Protein AF-A0A0B8NQ90-F1 (afdb_monomer)

pLDDT: mean 71.34, std 15.81, range [27.08, 90.56]

Organism: NCBI:txid1481914

Structure (mmCIF, N/CA/C/O backbone):
data_AF-A0A0B8NQ90-F1
#
_entry.id   AF-A0A0B8NQ90-F1
#
loop_
_atom_site.group_PDB
_atom_site.id
_atom_site.type_symbol
_atom_site.label_atom_id
_atom_site.label_alt_id
_atom_site.label_comp_id
_atom_site.label_asym_id
_atom_site.label_entity_id
_atom_site.label_seq_id
_atom_site.pdbx_PDB_ins_code
_atom_site.Cartn_x
_atom_site.Cartn_y
_atom_site.Cartn_z
_atom_site.occupancy
_atom_site.B_iso_or_equiv
_atom_site.auth_seq_id
_atom_site.auth_comp_id
_atom_site.auth_asym_id
_atom_site.auth_atom_id
_atom_site.pdbx_PDB_model_num
ATOM 1 N N . MET A 1 1 ? -16.240 -12.006 -1.256 1.00 28.69 1 MET A N 1
ATOM 2 C CA . MET A 1 1 ? -16.408 -13.140 -0.323 1.00 28.69 1 MET A CA 1
ATOM 3 C C . MET A 1 1 ? -15.404 -12.925 0.802 1.00 28.69 1 MET A C 1
ATOM 5 O O . MET A 1 1 ? -14.214 -13.066 0.562 1.00 28.69 1 MET A O 1
ATOM 9 N N . PHE A 1 2 ? -15.846 -12.427 1.959 1.00 27.08 2 PHE A N 1
ATOM 10 C CA . PHE A 1 2 ? -14.960 -12.150 3.095 1.00 27.08 2 PHE A CA 1
ATOM 11 C C . PHE A 1 2 ? -14.771 -13.443 3.886 1.00 27.08 2 PHE A C 1
ATOM 13 O O . PHE A 1 2 ? -15.679 -13.876 4.592 1.00 27.08 2 PHE A O 1
ATOM 20 N N . PHE A 1 3 ? -13.614 -14.083 3.739 1.00 28.45 3 PHE A N 1
ATOM 21 C CA . PHE A 1 3 ? -13.223 -15.159 4.640 1.00 28.45 3 PHE A CA 1
ATOM 22 C C . PHE A 1 3 ? -12.772 -14.529 5.962 1.00 28.45 3 PHE A C 1
ATOM 24 O O . PHE A 1 3 ? -11.679 -13.979 6.061 1.00 28.45 3 PHE A O 1
ATOM 31 N N . SER A 1 4 ? -13.635 -14.591 6.979 1.00 34.12 4 SER A N 1
ATOM 32 C CA . SER A 1 4 ? -13.213 -14.424 8.370 1.00 34.12 4 SER A CA 1
ATOM 33 C C . SER A 1 4 ? -12.452 -15.690 8.759 1.00 34.12 4 SER A C 1
ATOM 35 O O . SER A 1 4 ? -13.040 -16.698 9.143 1.00 34.12 4 SER A O 1
ATOM 37 N N . MET A 1 5 ? -11.135 -15.666 8.562 1.00 35.41 5 MET A N 1
ATOM 38 C CA . MET A 1 5 ? -10.239 -16.721 9.023 1.00 35.41 5 MET A CA 1
ATOM 39 C C . MET A 1 5 ? -9.992 -16.483 10.517 1.00 35.41 5 MET A C 1
ATOM 41 O O . MET A 1 5 ? -9.072 -15.776 10.921 1.00 35.41 5 MET A O 1
ATOM 45 N N . SER A 1 6 ? -10.889 -17.004 11.349 1.00 39.34 6 SER A N 1
ATOM 46 C CA . SER A 1 6 ? -10.771 -16.958 12.803 1.00 39.34 6 SER A CA 1
ATOM 47 C C . SER A 1 6 ? -9.489 -17.657 13.271 1.00 39.34 6 SER A C 1
ATOM 49 O O . SER A 1 6 ? -9.313 -18.841 12.998 1.00 39.34 6 SER A O 1
ATOM 51 N N . ARG A 1 7 ? -8.648 -16.928 14.021 1.00 42.72 7 ARG A N 1
ATOM 52 C CA . ARG A 1 7 ? -7.624 -17.430 14.964 1.00 42.72 7 ARG A CA 1
ATOM 53 C C . ARG A 1 7 ? -6.792 -18.630 14.476 1.00 42.72 7 ARG A C 1
ATOM 55 O O . ARG A 1 7 ? -7.029 -19.754 14.904 1.00 42.72 7 ARG A O 1
ATOM 62 N N . ILE A 1 8 ? -5.761 -18.389 13.663 1.00 42.88 8 ILE A N 1
ATOM 63 C CA . ILE A 1 8 ? -4.713 -19.404 13.404 1.00 42.88 8 ILE A CA 1
ATOM 64 C C . ILE A 1 8 ? -3.312 -18.943 13.840 1.00 42.88 8 ILE A C 1
ATOM 66 O O . ILE A 1 8 ? -2.469 -19.781 14.138 1.00 42.88 8 ILE A O 1
ATOM 70 N N . PHE A 1 9 ? -3.058 -17.644 14.009 1.00 43.50 9 PHE A N 1
ATOM 71 C CA . PHE A 1 9 ? -1.763 -17.163 14.502 1.00 43.50 9 PHE A CA 1
ATOM 72 C C . PHE A 1 9 ? -1.823 -16.840 15.997 1.00 43.50 9 PHE A C 1
ATOM 74 O O . PHE A 1 9 ? -1.947 -15.690 16.399 1.00 43.50 9 PHE A O 1
ATOM 81 N N . ASN A 1 10 ? -1.777 -17.893 16.817 1.00 40.84 10 ASN A N 1
ATOM 82 C CA . ASN A 1 10 ? -1.457 -17.794 18.238 1.00 40.84 10 ASN A CA 1
ATOM 83 C C . ASN A 1 10 ? 0.044 -18.065 18.414 1.00 40.84 10 ASN A C 1
ATOM 85 O O . ASN A 1 10 ? 0.465 -19.199 18.621 1.00 40.84 10 ASN A O 1
ATOM 89 N N . SER A 1 11 ? 0.849 -17.022 18.266 1.00 44.22 11 SER A N 1
ATOM 90 C CA . SER A 1 11 ? 2.225 -16.978 18.753 1.00 44.22 11 SER A CA 1
ATOM 91 C C . SER A 1 11 ? 2.488 -15.533 19.137 1.00 44.22 11 SER A C 1
ATOM 93 O O . SER A 1 11 ? 2.222 -14.665 18.310 1.00 44.22 11 SER A O 1
ATOM 95 N N . ASP A 1 12 ? 3.002 -15.283 20.342 1.00 53.19 12 ASP A N 1
ATOM 96 C CA . ASP A 1 12 ? 3.311 -13.972 20.953 1.00 53.19 12 ASP A CA 1
ATOM 97 C C . ASP A 1 12 ? 4.275 -13.059 20.152 1.00 53.19 12 ASP A C 1
ATOM 99 O O . ASP A 1 12 ? 4.833 -12.095 20.673 1.00 53.19 12 ASP A O 1
ATOM 103 N N . VAL A 1 13 ? 4.500 -13.347 18.872 1.00 57.47 13 VAL A N 1
ATOM 104 C CA . VAL A 1 13 ? 5.288 -12.549 17.943 1.00 57.47 13 VAL A CA 1
ATOM 105 C C . VAL A 1 13 ? 4.352 -11.580 17.229 1.00 57.47 13 VAL A C 1
ATOM 107 O O . VAL A 1 13 ? 3.502 -11.991 16.439 1.00 57.47 13 VAL A O 1
ATOM 110 N N . ASP A 1 14 ? 4.524 -10.284 17.487 1.00 75.88 14 ASP A N 1
ATOM 111 C CA . ASP A 1 14 ? 3.830 -9.232 16.746 1.00 75.88 14 ASP A CA 1
ATOM 112 C C . ASP A 1 14 ? 4.115 -9.406 15.242 1.00 75.88 14 ASP A C 1
ATOM 114 O O . ASP A 1 14 ? 5.255 -9.301 14.781 1.00 75.88 14 ASP A O 1
ATOM 118 N N . MET A 1 15 ? 3.071 -9.703 14.467 1.00 70.75 15 MET A N 1
ATOM 119 C CA . MET A 1 15 ? 3.157 -9.977 13.030 1.00 70.75 15 MET A CA 1
ATOM 120 C C . MET A 1 15 ? 3.776 -8.799 12.263 1.00 70.75 15 MET A C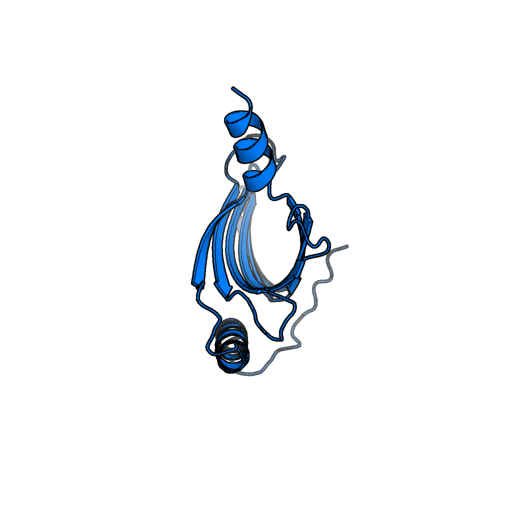 1
ATOM 122 O O . MET A 1 15 ? 4.424 -8.987 11.235 1.00 70.75 15 MET A O 1
ATOM 126 N N . ARG A 1 16 ? 3.639 -7.580 12.798 1.00 76.56 16 ARG A N 1
ATOM 127 C CA . ARG A 1 16 ? 4.265 -6.367 12.265 1.00 76.56 16 ARG A CA 1
ATOM 128 C C . ARG A 1 16 ? 5.773 -6.376 12.507 1.00 76.56 16 ARG A C 1
ATOM 130 O O . ARG A 1 16 ? 6.537 -6.055 11.599 1.00 76.56 16 ARG A O 1
ATOM 137 N N . ALA A 1 17 ? 6.201 -6.785 13.702 1.00 78.25 17 ALA A N 1
ATOM 138 C CA . ALA A 1 17 ? 7.614 -6.945 14.035 1.00 78.25 17 ALA A CA 1
ATOM 139 C C . ALA A 1 17 ? 8.259 -8.055 13.196 1.00 78.25 17 ALA A C 1
ATOM 141 O O . ALA A 1 17 ? 9.384 -7.887 12.735 1.00 78.25 17 ALA A O 1
ATOM 142 N N . LEU A 1 18 ? 7.528 -9.141 12.920 1.00 82.12 18 LEU A N 1
ATOM 143 C CA . LEU A 1 18 ? 7.981 -10.200 12.018 1.00 82.12 18 LEU A CA 1
ATOM 144 C C . LEU A 1 18 ? 8.177 -9.683 10.585 1.00 82.12 18 LEU A C 1
ATOM 146 O O . LEU A 1 18 ? 9.217 -9.939 9.987 1.00 82.12 18 LEU A O 1
ATOM 150 N N . LEU A 1 19 ? 7.221 -8.920 10.044 1.00 81.88 19 LEU A N 1
ATOM 151 C CA . LEU A 1 19 ? 7.345 -8.325 8.708 1.00 81.88 19 LEU A CA 1
ATOM 152 C C . LEU A 1 19 ? 8.520 -7.342 8.618 1.00 81.88 19 LEU A C 1
ATOM 154 O O . LEU A 1 19 ? 9.263 -7.362 7.639 1.00 81.88 19 LEU A O 1
ATOM 158 N N . LEU A 1 20 ? 8.724 -6.515 9.646 1.00 80.12 20 LEU A N 1
ATOM 159 C CA . LEU A 1 20 ? 9.880 -5.619 9.720 1.00 80.12 20 LEU A CA 1
ATOM 160 C C . LEU A 1 20 ? 11.195 -6.397 9.824 1.00 80.12 20 LEU A C 1
ATOM 162 O O . LEU A 1 20 ? 12.151 -6.072 9.125 1.00 80.12 20 LEU A O 1
ATOM 166 N N . LEU A 1 21 ? 11.243 -7.453 10.638 1.00 83.44 21 LEU A N 1
ATOM 167 C CA . LEU A 1 21 ? 12.414 -8.319 10.747 1.00 83.44 21 LEU A CA 1
ATOM 168 C C . LEU A 1 21 ? 12.721 -8.996 9.409 1.00 83.44 21 LEU A C 1
ATOM 170 O O . LEU A 1 21 ? 13.882 -9.047 9.011 1.00 83.44 21 LEU A O 1
ATOM 174 N N . CYS A 1 22 ? 11.703 -9.466 8.685 1.00 82.06 22 CYS A N 1
ATOM 175 C CA . CYS A 1 22 ? 11.867 -10.005 7.340 1.00 82.06 22 CYS A CA 1
ATOM 176 C C . CYS A 1 22 ? 12.428 -8.947 6.386 1.00 82.06 22 CYS A C 1
ATOM 178 O O . CYS A 1 22 ? 13.395 -9.243 5.691 1.00 82.06 22 CYS A O 1
ATOM 180 N N . PHE A 1 23 ? 11.896 -7.719 6.391 1.00 80.81 23 PHE A N 1
ATOM 181 C CA . PHE A 1 23 ? 12.421 -6.624 5.567 1.00 80.81 23 PHE A CA 1
ATOM 182 C C . PHE A 1 23 ? 13.903 -6.364 5.834 1.00 80.81 23 PHE A C 1
ATOM 184 O O . PHE A 1 23 ? 14.703 -6.341 4.904 1.00 80.81 23 PHE A O 1
ATOM 191 N N . VAL A 1 24 ? 14.271 -6.213 7.110 1.00 80.75 24 VAL A N 1
ATOM 192 C CA . VAL A 1 24 ? 15.653 -5.957 7.529 1.00 80.75 24 VAL A CA 1
ATOM 193 C C . VAL A 1 24 ? 16.552 -7.131 7.141 1.00 80.75 24 VAL A C 1
ATOM 195 O O . VAL A 1 24 ? 17.624 -6.929 6.577 1.00 80.75 24 VAL A O 1
ATOM 198 N N . SER A 1 25 ? 16.096 -8.364 7.352 1.00 80.62 25 SER A N 1
ATOM 199 C CA . SER A 1 25 ? 16.859 -9.563 6.988 1.00 80.62 25 SER A CA 1
ATOM 200 C C . SER A 1 25 ? 17.095 -9.649 5.478 1.00 80.62 25 SER A C 1
ATOM 202 O O . SER A 1 25 ? 18.213 -9.905 5.046 1.00 80.62 25 SER A O 1
ATOM 204 N N . LEU A 1 26 ? 16.064 -9.382 4.668 1.00 74.62 26 LEU A N 1
ATOM 205 C CA . LEU A 1 26 ? 16.157 -9.334 3.206 1.00 74.62 26 LEU A CA 1
ATOM 206 C C . LEU A 1 26 ? 17.027 -8.162 2.724 1.00 74.62 26 LEU A C 1
ATOM 208 O O . LEU A 1 26 ? 17.748 -8.306 1.739 1.00 74.62 26 LEU A O 1
ATOM 212 N N . SER A 1 27 ? 17.020 -7.033 3.437 1.00 71.12 27 SER A N 1
ATOM 213 C CA . SER A 1 27 ? 17.868 -5.881 3.118 1.00 71.12 27 SER A CA 1
ATOM 214 C C . SER A 1 27 ? 19.361 -6.153 3.308 1.00 71.12 27 SER A C 1
ATOM 216 O O . SER A 1 27 ? 20.168 -5.604 2.566 1.00 71.12 27 SER A O 1
ATOM 218 N N . CYS A 1 28 ? 19.749 -7.048 4.225 1.00 69.81 28 CYS A N 1
ATOM 219 C CA . CYS A 1 28 ? 21.150 -7.452 4.389 1.00 69.81 28 CYS A CA 1
ATOM 220 C C . CYS A 1 28 ? 21.716 -8.198 3.170 1.00 69.81 28 CYS A C 1
ATOM 222 O O . CYS A 1 28 ? 22.933 -8.264 3.021 1.00 69.81 28 CYS A O 1
ATOM 224 N N . PHE A 1 29 ? 20.856 -8.746 2.305 1.00 67.06 29 PHE A N 1
ATOM 225 C CA . PHE A 1 29 ? 21.252 -9.387 1.048 1.00 67.06 29 PHE A CA 1
ATOM 226 C C . PHE A 1 29 ? 21.227 -8.429 -0.152 1.00 67.06 29 PHE A C 1
ATOM 228 O O . PHE A 1 29 ? 21.495 -8.855 -1.276 1.00 67.06 29 PHE A O 1
ATOM 235 N N . ALA A 1 30 ? 20.905 -7.146 0.055 1.00 65.12 30 ALA A N 1
ATOM 236 C CA . ALA A 1 30 ? 21.050 -6.139 -0.987 1.00 65.12 30 ALA A CA 1
ATOM 237 C C . ALA A 1 30 ? 22.538 -5.979 -1.337 1.00 65.12 30 ALA A C 1
ATOM 239 O O . ALA A 1 30 ? 23.401 -5.952 -0.456 1.00 65.12 30 ALA A O 1
ATOM 240 N N . ASN A 1 31 ? 22.850 -5.894 -2.632 1.00 60.19 31 ASN A N 1
ATOM 241 C CA . ASN A 1 31 ? 24.232 -5.732 -3.074 1.00 60.19 31 ASN A CA 1
ATOM 242 C C . ASN A 1 31 ? 24.803 -4.410 -2.530 1.00 60.19 31 ASN A C 1
ATOM 244 O O . ASN A 1 31 ? 24.078 -3.424 -2.386 1.00 60.19 31 ASN A O 1
ATOM 248 N N . GLN A 1 32 ? 26.112 -4.368 -2.262 1.00 53.59 32 GLN A N 1
ATOM 249 C CA . GLN A 1 32 ? 26.810 -3.174 -1.750 1.00 53.59 32 GLN A CA 1
ATOM 250 C C . GLN A 1 32 ? 26.697 -1.946 -2.682 1.00 53.59 32 GLN A C 1
ATOM 252 O O . GLN A 1 32 ? 26.952 -0.825 -2.249 1.00 53.59 32 GLN A O 1
ATOM 257 N N . ASP A 1 33 ? 26.253 -2.145 -3.927 1.00 54.00 33 ASP A N 1
ATOM 258 C CA . ASP A 1 33 ? 25.989 -1.103 -4.925 1.00 54.00 33 ASP A CA 1
ATOM 259 C C . ASP A 1 33 ? 24.535 -0.582 -4.945 1.00 54.00 33 ASP A C 1
ATOM 261 O O . ASP A 1 33 ? 24.206 0.287 -5.757 1.00 54.00 33 ASP A O 1
ATOM 265 N N . SER A 1 34 ? 23.663 -1.040 -4.036 1.00 51.75 34 SER A N 1
ATOM 266 C CA . SER A 1 34 ? 22.276 -0.562 -3.887 1.00 51.75 34 SER A CA 1
ATOM 267 C C . SER A 1 34 ? 22.214 0.873 -3.328 1.00 51.75 34 SER A C 1
ATOM 269 O O . SER A 1 34 ? 21.867 1.139 -2.181 1.00 51.75 34 SER A O 1
ATOM 271 N N . LYS A 1 35 ? 22.566 1.860 -4.158 1.00 54.31 35 LYS A N 1
ATOM 272 C CA . LYS A 1 35 ? 22.717 3.275 -3.763 1.00 54.31 35 LYS A CA 1
ATOM 273 C C . LYS A 1 35 ? 21.414 4.034 -3.484 1.00 54.31 35 LYS A C 1
ATOM 275 O O . LYS A 1 35 ? 21.474 5.222 -3.177 1.00 54.31 35 LYS A O 1
ATOM 280 N N . PHE A 1 36 ? 20.247 3.401 -3.582 1.00 63.94 36 PHE A N 1
ATOM 281 C CA . PHE A 1 36 ? 18.967 4.109 -3.530 1.00 63.94 36 PHE A CA 1
ATOM 282 C C . PHE A 1 36 ? 17.992 3.474 -2.536 1.00 63.94 36 PHE A C 1
ATOM 284 O O . PHE A 1 36 ? 17.133 2.668 -2.900 1.00 63.94 36 PHE A O 1
ATOM 291 N N . LEU A 1 37 ? 18.111 3.900 -1.274 1.00 75.75 37 LEU A N 1
ATOM 292 C CA . LEU A 1 37 ? 16.985 3.910 -0.344 1.00 75.75 37 LEU A CA 1
ATOM 293 C C . LEU A 1 37 ? 16.006 4.987 -0.823 1.00 75.75 37 LEU A C 1
ATOM 295 O O . LEU A 1 37 ? 16.373 6.160 -0.900 1.00 75.75 37 LEU A O 1
ATOM 299 N N . HIS A 1 38 ? 14.776 4.603 -1.141 1.00 78.44 38 HIS A N 1
ATOM 300 C CA . HIS A 1 38 ? 13.716 5.547 -1.477 1.00 78.44 38 HIS A CA 1
ATOM 301 C C . HIS A 1 38 ? 12.606 5.486 -0.436 1.00 78.44 38 HIS A C 1
ATOM 303 O O . HIS A 1 38 ? 12.182 4.416 0.000 1.00 78.44 38 HIS A O 1
ATOM 309 N N . LEU A 1 39 ? 12.151 6.668 -0.035 1.00 82.88 39 LEU A N 1
ATOM 310 C CA . LEU A 1 39 ? 10.992 6.856 0.818 1.00 82.88 39 LEU A CA 1
ATOM 311 C C . LEU A 1 39 ? 9.943 7.578 -0.017 1.00 82.88 39 LEU A C 1
ATOM 313 O O . LEU A 1 39 ? 10.168 8.699 -0.473 1.00 82.88 39 LEU A O 1
ATOM 317 N N . SER A 1 40 ? 8.810 6.922 -0.219 1.00 80.38 40 SER A N 1
ATOM 318 C CA . SER A 1 40 ? 7.731 7.416 -1.061 1.00 80.38 40 SER A CA 1
ATOM 319 C C . SER A 1 40 ? 6.465 7.541 -0.216 1.00 80.38 40 SER A C 1
ATOM 321 O O . SER A 1 40 ? 5.934 6.527 0.241 1.00 80.38 40 SER A O 1
ATOM 323 N N . PRO A 1 41 ? 5.980 8.765 0.057 1.00 84.38 41 PRO A N 1
ATOM 324 C CA . PRO A 1 41 ? 4.681 8.933 0.687 1.00 84.38 41 PRO A CA 1
ATOM 325 C C . PRO A 1 41 ? 3.590 8.446 -0.271 1.00 84.38 41 PRO A C 1
ATOM 327 O O . PRO A 1 41 ? 3.625 8.733 -1.467 1.00 84.38 41 PRO A O 1
ATOM 330 N N . GLU A 1 42 ? 2.608 7.731 0.265 1.00 81.06 42 GLU A N 1
ATOM 331 C CA . GLU A 1 42 ? 1.468 7.231 -0.492 1.00 81.06 42 GLU A CA 1
ATOM 332 C C . GLU A 1 42 ? 0.192 7.940 -0.029 1.00 81.06 42 GLU A C 1
ATOM 334 O O . GLU A 1 42 ? -0.085 8.044 1.167 1.00 81.06 42 GLU A O 1
ATOM 339 N N . ILE A 1 43 ? -0.620 8.403 -0.976 1.00 82.19 43 ILE A N 1
ATOM 340 C CA . ILE A 1 43 ? -1.970 8.901 -0.712 1.00 82.19 43 ILE A CA 1
ATOM 341 C C . ILE A 1 43 ? -2.936 7.995 -1.461 1.00 82.19 43 ILE A C 1
ATOM 343 O O . ILE A 1 43 ? -2.806 7.797 -2.666 1.00 82.19 43 ILE A O 1
ATOM 347 N N . LYS A 1 44 ? -3.920 7.451 -0.746 1.00 80.50 44 LYS A N 1
ATOM 348 C CA . LYS A 1 44 ? -4.958 6.603 -1.331 1.00 80.50 44 LYS A CA 1
ATOM 349 C C . LYS A 1 44 ? -6.244 7.411 -1.457 1.00 80.50 44 LYS A C 1
ATOM 351 O O . LYS A 1 44 ? -6.763 7.923 -0.463 1.00 80.50 44 LYS A O 1
ATOM 356 N N . ALA A 1 45 ? -6.758 7.495 -2.678 1.00 74.50 45 ALA A N 1
ATOM 357 C CA . ALA A 1 45 ? -8.074 8.034 -2.997 1.00 74.50 45 ALA A CA 1
ATOM 358 C C . ALA A 1 45 ? -8.905 6.927 -3.655 1.00 74.50 45 ALA A C 1
ATOM 360 O O . ALA A 1 45 ? -8.381 6.148 -4.452 1.00 74.50 45 ALA A O 1
ATOM 361 N N . GLY A 1 46 ? -10.184 6.828 -3.302 1.00 65.25 46 GLY A N 1
ATOM 362 C CA . GLY A 1 46 ? -11.064 5.758 -3.769 1.00 65.25 46 GLY A CA 1
ATOM 363 C C . GLY A 1 46 ? -12.447 6.276 -4.165 1.00 65.25 46 GLY A C 1
ATOM 364 O O . GLY A 1 46 ? -12.854 7.336 -3.695 1.00 65.25 46 GLY A O 1
ATOM 365 N N . PRO A 1 47 ? -13.188 5.543 -5.017 1.00 55.19 47 PRO A N 1
ATOM 366 C CA . PRO A 1 47 ? -14.471 5.973 -5.574 1.00 55.19 47 PRO A CA 1
ATOM 367 C C . PRO A 1 47 ? -15.616 5.771 -4.569 1.00 55.19 47 PRO A C 1
ATOM 369 O O . PRO A 1 47 ? -16.560 5.024 -4.821 1.00 55.19 47 PRO A O 1
ATOM 372 N N . GLN A 1 48 ? -15.516 6.391 -3.396 1.00 54.84 48 GLN A N 1
ATOM 373 C CA . GLN A 1 48 ? -16.539 6.313 -2.357 1.00 54.84 48 GLN A CA 1
ATOM 374 C C . GLN A 1 48 ? -17.176 7.690 -2.168 1.00 54.84 48 GLN A C 1
ATOM 376 O O . GLN A 1 48 ? -16.491 8.705 -2.046 1.00 54.84 48 GLN A O 1
ATOM 381 N N . TYR A 1 49 ? -18.508 7.713 -2.240 1.00 44.28 49 TYR A N 1
ATOM 382 C CA . TYR A 1 49 ? -19.330 8.922 -2.255 1.00 44.28 49 TYR A CA 1
ATOM 383 C C . TYR A 1 49 ? -18.932 9.898 -1.137 1.00 44.28 49 TYR A C 1
ATOM 385 O O . TYR A 1 49 ? -19.106 9.606 0.041 1.00 44.28 49 TYR A O 1
ATOM 393 N N . GLY A 1 50 ? -18.444 11.082 -1.521 1.00 50.97 50 GLY A N 1
ATOM 394 C CA . GLY A 1 50 ? -18.239 12.214 -0.612 1.00 50.97 50 GLY A CA 1
ATOM 395 C C . GLY A 1 50 ? -16.917 12.242 0.160 1.00 50.97 50 GLY A C 1
ATOM 396 O O . GLY A 1 50 ? -16.666 13.223 0.855 1.00 50.97 50 GLY A O 1
ATOM 397 N N . THR A 1 51 ? -16.045 11.241 0.022 1.00 51.91 51 THR A N 1
ATOM 398 C CA . THR A 1 51 ? -14.766 11.196 0.749 1.00 51.91 51 THR A CA 1
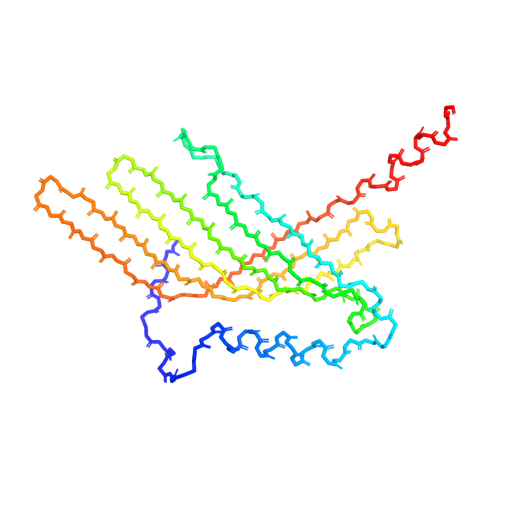ATOM 399 C C . THR A 1 51 ? -13.602 11.263 -0.234 1.00 51.91 51 THR A C 1
ATOM 401 O O . THR A 1 51 ? -13.400 10.333 -1.007 1.00 51.91 51 THR A O 1
ATOM 404 N N . GLY A 1 52 ? -12.857 12.372 -0.228 1.00 64.31 52 GLY A N 1
ATOM 405 C CA . GLY A 1 52 ? -11.687 12.584 -1.087 1.00 64.31 52 GLY A CA 1
ATOM 406 C C . GLY A 1 52 ? -10.525 11.634 -0.767 1.00 64.31 52 GLY A C 1
ATOM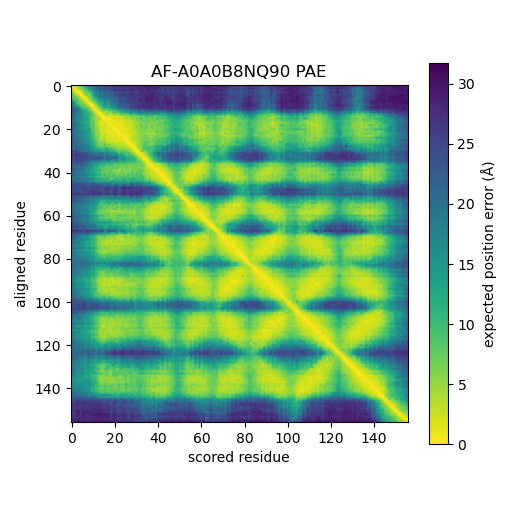 407 O O . GLY A 1 52 ? -10.471 10.508 -1.253 1.00 64.31 52 GLY A O 1
ATOM 408 N N . ILE A 1 53 ? -9.558 12.093 0.032 1.00 62.88 53 ILE A N 1
ATOM 409 C CA . ILE A 1 53 ? -8.432 11.257 0.474 1.00 62.88 53 ILE A CA 1
ATOM 410 C C . ILE A 1 53 ? -8.946 10.263 1.520 1.00 62.88 53 ILE A C 1
ATOM 412 O O . ILE A 1 53 ? -9.305 10.654 2.628 1.00 62.88 53 ILE A O 1
ATOM 416 N N . THR A 1 54 ? -8.972 8.980 1.169 1.00 75.38 54 THR A N 1
ATOM 417 C CA . THR A 1 54 ? -9.467 7.899 2.036 1.00 75.38 54 THR A CA 1
ATOM 418 C C . THR A 1 54 ? -8.356 7.280 2.879 1.00 75.38 54 THR A C 1
ATOM 420 O O . THR A 1 54 ? -8.617 6.599 3.867 1.00 75.38 54 THR A O 1
ATOM 423 N N . GLY A 1 55 ? -7.091 7.500 2.525 1.00 79.88 55 GLY A N 1
ATOM 424 C CA . GLY A 1 55 ? -5.975 6.962 3.288 1.00 79.88 55 GLY A CA 1
ATOM 425 C C . GLY A 1 55 ? -4.639 7.587 2.947 1.00 79.88 55 GLY A C 1
ATOM 426 O O . GLY A 1 55 ? -4.481 8.291 1.951 1.00 79.88 55 GLY A O 1
ATOM 427 N N . TRP A 1 56 ? -3.669 7.287 3.794 1.00 85.81 56 TRP A N 1
ATOM 428 C CA . TRP A 1 56 ? -2.280 7.677 3.626 1.00 85.81 56 TRP A CA 1
ATOM 429 C C . TRP A 1 56 ? -1.384 6.512 4.030 1.00 85.81 56 TRP A C 1
ATOM 431 O O . TRP A 1 56 ? -1.769 5.636 4.809 1.00 85.81 56 TRP A O 1
ATOM 441 N N . GLY A 1 57 ? -0.186 6.490 3.479 1.00 87.38 57 GLY A N 1
ATOM 442 C CA . GLY A 1 57 ? 0.795 5.457 3.726 1.00 87.38 57 GLY A CA 1
ATOM 443 C C . GLY A 1 57 ? 2.190 5.945 3.401 1.00 87.38 57 GLY A C 1
ATO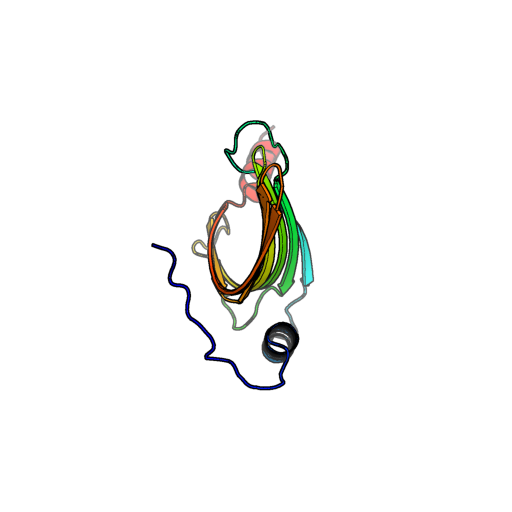M 444 O O . GLY A 1 57 ? 2.413 7.103 3.043 1.00 87.38 57 GLY A O 1
ATOM 445 N N . MET A 1 58 ? 3.135 5.043 3.565 1.00 88.31 58 MET A N 1
ATOM 446 C CA . MET A 1 58 ? 4.527 5.279 3.270 1.00 88.31 58 MET A CA 1
ATOM 447 C C . MET A 1 58 ? 5.152 3.980 2.792 1.00 88.31 58 MET A C 1
ATOM 449 O O . MET A 1 58 ? 4.986 2.923 3.406 1.00 88.31 58 MET A O 1
ATOM 453 N N . GLN A 1 59 ? 5.906 4.100 1.713 1.00 87.62 59 GLN A N 1
ATOM 454 C CA . GLN A 1 59 ? 6.689 3.032 1.134 1.00 87.62 59 GLN A CA 1
ATOM 455 C C . GLN A 1 59 ? 8.172 3.320 1.371 1.00 87.62 59 GLN A C 1
ATOM 457 O O . GLN A 1 59 ? 8.654 4.422 1.113 1.00 87.62 59 GLN A O 1
ATOM 462 N N . LEU A 1 60 ? 8.887 2.328 1.890 1.00 86.75 60 LEU A N 1
ATOM 463 C CA . LEU A 1 60 ? 10.332 2.335 2.090 1.00 86.75 60 LEU A CA 1
ATOM 464 C C . LEU A 1 60 ? 10.926 1.244 1.218 1.00 86.75 60 LEU A C 1
ATOM 466 O O . LEU A 1 60 ? 10.659 0.072 1.462 1.00 86.75 60 LEU A O 1
ATOM 470 N N . GLY A 1 61 ? 11.717 1.601 0.215 1.00 82.75 61 GLY A N 1
ATOM 471 C CA . GLY A 1 61 ? 12.265 0.628 -0.718 1.00 82.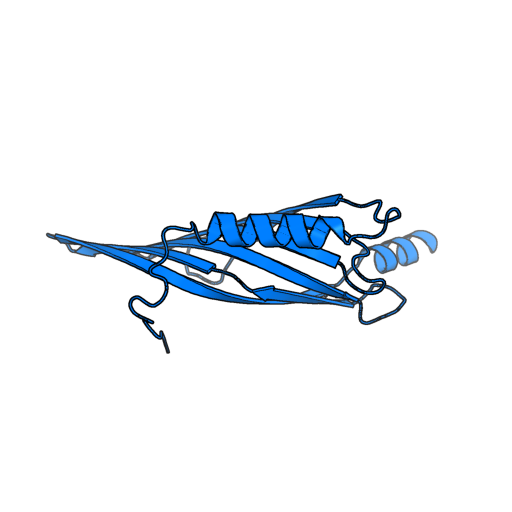75 61 GLY A CA 1
ATOM 472 C C . GLY A 1 61 ? 13.766 0.723 -0.911 1.00 82.75 61 GLY A C 1
ATOM 473 O O . GLY A 1 61 ? 14.383 1.775 -0.758 1.00 82.75 61 GLY A O 1
ATOM 474 N N . LEU A 1 62 ? 14.341 -0.418 -1.263 1.00 80.75 62 LEU A N 1
ATOM 475 C CA . LEU A 1 62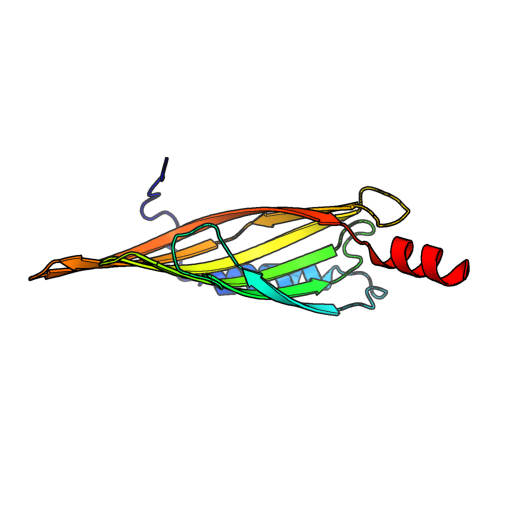 ? 15.731 -0.624 -1.621 1.00 80.75 62 LEU A CA 1
ATOM 476 C C . LEU A 1 62 ? 15.772 -1.110 -3.067 1.00 80.75 62 LEU A C 1
ATOM 478 O O . LEU A 1 62 ? 15.108 -2.084 -3.433 1.00 80.75 62 LEU A O 1
ATOM 482 N N . ALA A 1 63 ? 16.525 -0.400 -3.899 1.00 74.00 63 ALA A N 1
ATOM 483 C CA . ALA A 1 63 ? 16.780 -0.816 -5.271 1.00 74.00 63 ALA A CA 1
ATOM 484 C C . ALA A 1 63 ? 17.857 -1.915 -5.325 1.00 74.00 63 ALA A C 1
ATOM 486 O O . ALA A 1 63 ? 18.717 -1.981 -4.454 1.00 74.00 63 ALA A O 1
ATOM 487 N N . ASP A 1 64 ? 17.834 -2.725 -6.385 1.00 68.56 64 ASP A N 1
ATOM 488 C CA . ASP A 1 64 ? 18.896 -3.685 -6.728 1.00 68.56 64 ASP A CA 1
ATOM 489 C C . ASP A 1 64 ? 19.155 -4.794 -5.685 1.00 68.56 64 ASP A C 1
ATOM 491 O O . ASP A 1 64 ? 20.286 -5.104 -5.293 1.00 68.56 64 ASP A O 1
ATOM 495 N N . VAL A 1 65 ? 18.070 -5.428 -5.237 1.00 61.88 65 VAL A N 1
ATOM 496 C CA . VAL A 1 65 ? 18.128 -6.643 -4.421 1.00 61.88 65 VAL A CA 1
ATOM 497 C C . VAL A 1 65 ? 18.068 -7.846 -5.375 1.00 61.88 65 VAL A C 1
ATOM 499 O O . VAL A 1 65 ? 17.143 -7.978 -6.176 1.00 61.88 65 VAL A O 1
ATOM 502 N N . TYR A 1 66 ? 19.080 -8.720 -5.334 1.00 58.97 66 TYR A N 1
ATOM 503 C CA . TYR A 1 66 ? 19.207 -9.893 -6.220 1.00 58.97 66 TYR A CA 1
ATOM 504 C C . TYR A 1 66 ? 19.217 -9.598 -7.738 1.00 58.97 66 TYR A C 1
ATOM 506 O O . TYR A 1 66 ? 18.569 -10.305 -8.504 1.00 58.97 66 TYR A O 1
ATOM 514 N N . GLN A 1 67 ? 19.975 -8.589 -8.194 1.00 53.81 67 GLN A N 1
ATOM 515 C CA . GLN A 1 67 ? 20.284 -8.328 -9.620 1.00 53.81 67 GLN A CA 1
ATOM 516 C C . GLN A 1 67 ? 19.079 -8.100 -10.550 1.00 53.81 67 GLN A C 1
ATOM 518 O O . GLN A 1 67 ? 19.238 -8.067 -11.771 1.00 53.81 67 GLN A O 1
ATOM 523 N N . THR A 1 68 ? 17.852 -7.993 -10.037 1.00 53.84 68 THR A N 1
ATOM 524 C CA . THR A 1 68 ? 16.677 -7.883 -10.916 1.00 53.84 68 THR A CA 1
ATOM 525 C C . THR A 1 68 ? 15.552 -7.032 -10.330 1.00 53.84 68 THR A C 1
ATOM 527 O O . THR A 1 68 ? 14.818 -6.428 -11.109 1.00 53.84 68 THR A O 1
ATOM 530 N N . ASN A 1 69 ? 15.420 -6.909 -9.000 1.00 69.81 69 ASN A N 1
ATOM 531 C CA . ASN A 1 69 ? 14.177 -6.426 -8.388 1.00 69.81 69 ASN A CA 1
ATOM 532 C C . ASN A 1 69 ? 14.401 -5.460 -7.212 1.00 69.81 69 ASN A C 1
ATOM 534 O O . ASN A 1 69 ? 15.326 -5.626 -6.418 1.00 69.81 69 ASN A O 1
ATOM 538 N N . SER A 1 70 ? 13.534 -4.453 -7.071 1.00 78.06 70 SER A N 1
ATOM 539 C CA . SER A 1 70 ? 13.466 -3.632 -5.852 1.00 78.06 70 SER A CA 1
ATOM 540 C C . SER A 1 70 ? 12.693 -4.382 -4.770 1.00 78.06 70 SER A C 1
ATOM 542 O O . SER A 1 70 ? 11.674 -5.010 -5.055 1.00 78.06 70 SER A O 1
ATOM 544 N N . LEU A 1 71 ? 13.132 -4.279 -3.518 1.00 85.44 71 LEU A N 1
ATOM 545 C CA . LEU A 1 71 ? 12.373 -4.728 -2.351 1.00 85.44 71 LEU A CA 1
ATOM 546 C C . LEU A 1 71 ? 11.832 -3.504 -1.625 1.00 85.44 71 LEU A C 1
ATOM 548 O O . LEU A 1 71 ? 12.569 -2.544 -1.420 1.00 85.44 71 LEU A O 1
ATOM 552 N N . TYR A 1 72 ? 10.584 -3.536 -1.179 1.00 86.81 72 TYR A N 1
ATOM 553 C CA . TYR A 1 72 ? 10.018 -2.435 -0.416 1.00 86.81 72 TYR A CA 1
ATOM 554 C C . TYR A 1 72 ? 9.075 -2.902 0.687 1.00 86.81 72 TYR A C 1
ATOM 556 O O . TYR A 1 72 ? 8.474 -3.970 0.637 1.00 86.81 72 TYR A O 1
ATOM 564 N N . PHE A 1 73 ? 8.953 -2.072 1.707 1.00 88.81 73 PHE A N 1
ATOM 565 C CA . PHE A 1 73 ? 7.992 -2.189 2.780 1.00 88.81 73 PHE A CA 1
ATOM 566 C C . PHE A 1 73 ? 6.952 -1.088 2.601 1.00 88.81 73 PHE A C 1
ATOM 568 O O . PHE A 1 73 ? 7.308 0.087 2.546 1.00 88.81 73 PHE A O 1
ATOM 575 N N . ASN A 1 74 ? 5.678 -1.454 2.500 1.00 89.00 74 ASN A N 1
ATOM 576 C CA . ASN A 1 74 ? 4.564 -0.521 2.394 1.00 89.00 74 ASN A CA 1
ATOM 577 C C . ASN A 1 74 ? 3.689 -0.621 3.645 1.00 89.00 74 ASN A C 1
ATOM 579 O O . ASN A 1 74 ? 3.161 -1.688 3.972 1.00 89.00 74 ASN A O 1
ATOM 583 N N . GLY A 1 75 ? 3.534 0.491 4.353 1.00 89.12 75 GLY A N 1
ATOM 584 C CA . GLY A 1 75 ? 2.702 0.580 5.542 1.00 89.12 75 GLY A CA 1
ATOM 585 C C . GLY A 1 75 ? 1.789 1.789 5.475 1.00 89.12 75 GLY A C 1
ATOM 586 O O . GLY A 1 75 ? 2.201 2.871 5.066 1.00 89.12 75 GLY A O 1
ATOM 587 N N . GLY A 1 76 ? 0.547 1.643 5.918 1.00 88.69 76 GLY A N 1
ATOM 588 C CA . GLY A 1 76 ? -0.371 2.771 5.908 1.00 88.69 76 GLY A CA 1
ATOM 589 C C . GLY A 1 76 ? -1.688 2.508 6.600 1.00 88.69 76 GLY A C 1
ATOM 590 O O . GLY A 1 76 ? -1.940 1.438 7.158 1.00 88.69 76 GLY A O 1
ATOM 591 N N . GLN A 1 77 ? -2.537 3.525 6.557 1.00 87.75 77 GLN A N 1
ATOM 592 C CA . GLN A 1 77 ? -3.863 3.502 7.137 1.00 87.75 77 GLN A CA 1
ATOM 593 C C . GLN A 1 77 ? -4.883 4.028 6.139 1.00 87.75 77 GLN A C 1
ATOM 595 O O . GLN A 1 77 ? -4.685 5.044 5.474 1.00 87.75 77 GLN A O 1
ATOM 600 N N . VAL A 1 78 ? -6.027 3.360 6.104 1.00 85.19 78 VAL A N 1
ATOM 601 C CA . VAL A 1 78 ? -7.193 3.812 5.362 1.00 85.19 78 VAL A CA 1
ATOM 602 C C . VAL A 1 78 ? -8.361 3.930 6.325 1.00 85.19 78 VAL A C 1
ATOM 604 O O . VAL A 1 78 ? -8.516 3.119 7.242 1.00 85.19 78 VAL A O 1
ATOM 607 N N . LYS A 1 79 ? -9.137 4.994 6.160 1.00 81.00 79 LYS A N 1
ATOM 608 C CA . LYS A 1 79 ? -10.335 5.271 6.940 1.00 81.00 79 LYS A CA 1
ATOM 609 C C . LYS A 1 79 ? -11.494 5.474 5.977 1.00 81.00 79 LYS A C 1
ATOM 611 O O . LYS A 1 79 ? -11.385 6.230 5.016 1.00 81.00 79 LYS A O 1
ATOM 616 N N . TYR A 1 80 ? -12.595 4.816 6.278 1.00 76.50 80 TYR A N 1
ATOM 617 C CA . TYR A 1 80 ? -13.846 4.896 5.557 1.00 76.50 80 TYR A CA 1
ATOM 618 C C . TYR A 1 80 ? -14.926 5.308 6.542 1.00 76.50 80 TYR A C 1
ATOM 620 O O . TYR A 1 80 ? -15.118 4.678 7.578 1.00 76.50 80 TYR A O 1
ATOM 628 N N . GLU A 1 81 ? -15.623 6.385 6.218 1.00 71.06 81 GLU A N 1
ATOM 629 C CA . GLU A 1 81 ? -16.772 6.854 6.979 1.00 71.06 81 GLU A CA 1
ATOM 630 C C . GLU A 1 81 ? -17.985 6.779 6.059 1.00 71.06 81 GLU A C 1
ATOM 632 O O . GLU A 1 81 ? -18.032 7.445 5.026 1.00 71.06 81 GLU A O 1
ATOM 637 N N . PHE A 1 82 ? -18.955 5.938 6.412 1.00 68.19 82 PHE A N 1
ATOM 638 C CA . PHE A 1 82 ? -20.181 5.767 5.645 1.00 68.19 82 PHE A CA 1
ATOM 639 C C . PHE A 1 82 ? -21.400 5.930 6.548 1.00 68.19 82 PHE A C 1
ATOM 641 O O . PHE A 1 82 ? -21.808 4.983 7.215 1.00 68.19 82 PHE A O 1
ATOM 648 N N . LEU A 1 83 ? -21.994 7.132 6.532 1.00 72.69 83 LEU A N 1
ATOM 649 C CA . LEU A 1 83 ? -23.208 7.564 7.254 1.00 72.69 83 LEU A CA 1
ATOM 650 C C . LEU A 1 83 ? -23.210 7.307 8.773 1.00 72.69 83 LEU A C 1
ATOM 652 O O . LEU A 1 83 ? -23.268 8.245 9.561 1.00 72.69 83 LEU A O 1
ATOM 656 N N . THR A 1 84 ? -23.218 6.047 9.191 1.00 68.81 84 THR A N 1
ATOM 657 C CA . THR A 1 84 ? -23.316 5.588 10.584 1.00 68.81 84 THR A CA 1
ATOM 658 C C . THR A 1 84 ? -22.236 4.560 10.949 1.00 68.81 84 THR A C 1
ATOM 660 O O . THR A 1 84 ? -22.052 4.259 12.131 1.00 68.81 84 THR A O 1
ATOM 663 N N . ASP A 1 85 ? -21.491 4.078 9.951 1.00 71.50 85 ASP A N 1
ATOM 664 C CA . ASP A 1 85 ? -20.422 3.095 10.084 1.00 71.50 85 ASP A CA 1
ATOM 665 C C . ASP A 1 85 ? -19.064 3.769 9.820 1.00 71.50 85 ASP A C 1
ATOM 667 O O . ASP A 1 85 ? -18.911 4.592 8.914 1.00 71.50 85 ASP A O 1
ATOM 671 N N . THR A 1 86 ? -18.072 3.462 10.649 1.00 78.69 86 THR A N 1
ATOM 672 C CA . THR A 1 86 ? -16.694 3.939 10.510 1.00 78.69 86 THR A CA 1
ATOM 673 C C . THR A 1 86 ? -15.765 2.744 10.476 1.00 78.69 86 THR A C 1
ATOM 675 O O . THR A 1 86 ? -15.551 2.096 11.495 1.00 78.69 86 THR A O 1
ATOM 678 N N . ASP A 1 87 ? -15.163 2.501 9.322 1.00 79.88 87 ASP A N 1
ATOM 679 C CA . ASP A 1 87 ? -14.208 1.427 9.116 1.00 79.88 87 ASP A CA 1
ATOM 680 C C . ASP A 1 87 ? -12.802 1.995 9.010 1.00 79.88 87 ASP A C 1
ATOM 682 O O . ASP A 1 87 ? -12.518 2.918 8.249 1.00 79.88 87 ASP A O 1
ATOM 686 N N . LYS A 1 88 ? -11.880 1.436 9.778 1.00 83.38 88 LYS A N 1
ATOM 687 C CA . LYS A 1 88 ? -10.465 1.771 9.718 1.00 83.38 88 LYS A CA 1
ATOM 688 C C . LYS A 1 88 ? -9.700 0.495 9.474 1.00 83.38 88 LYS A C 1
ATOM 690 O O . LYS A 1 88 ? -9.951 -0.521 10.111 1.00 83.38 88 LYS A O 1
ATOM 695 N N . TRP A 1 89 ? -8.715 0.556 8.593 1.00 86.81 89 TRP A N 1
ATOM 696 C CA . TRP A 1 89 ? -7.759 -0.527 8.490 1.00 86.81 89 TRP A CA 1
ATOM 697 C C . TRP A 1 89 ? -6.336 -0.025 8.341 1.00 86.81 89 TRP A C 1
ATOM 699 O O . TRP A 1 89 ? -6.063 0.951 7.640 1.00 86.81 89 TRP A O 1
ATOM 709 N N . LYS A 1 90 ? -5.420 -0.697 9.028 1.00 89.38 90 LYS A N 1
ATOM 710 C CA . LYS A 1 90 ? -3.977 -0.489 8.926 1.00 89.38 90 LYS A CA 1
ATOM 711 C C . LYS A 1 90 ? -3.390 -1.676 8.193 1.00 89.38 90 LYS A C 1
ATOM 713 O O . LYS A 1 90 ? -3.731 -2.808 8.506 1.00 89.38 90 LYS A O 1
ATOM 718 N N . PHE A 1 91 ? -2.534 -1.431 7.218 1.00 88.75 91 PHE A N 1
ATOM 719 C CA . PHE A 1 91 ? -1.877 -2.493 6.469 1.00 88.75 91 PHE A CA 1
ATOM 720 C C . PHE A 1 91 ? -0.367 -2.359 6.610 1.00 88.75 91 PHE A C 1
ATOM 722 O O . PHE A 1 91 ? 0.163 -1.249 6.661 1.00 88.75 91 PHE A O 1
ATOM 729 N N . TYR A 1 92 ? 0.306 -3.503 6.658 1.00 89.62 92 TYR A N 1
ATOM 730 C CA . TYR A 1 92 ? 1.760 -3.615 6.658 1.00 89.62 92 TYR A CA 1
ATOM 731 C C . TYR A 1 92 ? 2.125 -4.721 5.683 1.00 89.62 92 TYR A C 1
ATOM 733 O O . TYR A 1 92 ? 1.672 -5.857 5.837 1.00 89.62 92 TYR A O 1
ATOM 741 N N . ARG A 1 93 ? 2.885 -4.387 4.645 1.00 90.06 93 ARG A N 1
ATOM 742 C CA . ARG A 1 93 ? 3.162 -5.284 3.529 1.00 90.06 93 ARG A CA 1
ATOM 743 C C . ARG A 1 93 ? 4.616 -5.203 3.107 1.00 90.06 93 ARG A C 1
ATOM 745 O O . ARG A 1 93 ? 5.228 -4.143 3.131 1.00 90.06 93 ARG A O 1
ATOM 752 N N . LEU A 1 94 ? 5.136 -6.343 2.689 1.00 89.81 94 LEU A N 1
ATOM 753 C CA . LEU A 1 94 ? 6.403 -6.485 1.996 1.00 89.81 94 LEU A CA 1
ATOM 754 C C . LEU A 1 94 ? 6.102 -6.691 0.525 1.00 89.81 94 LEU A C 1
ATOM 756 O O . LEU A 1 94 ? 5.266 -7.527 0.178 1.00 89.81 94 LEU A O 1
ATOM 760 N N . GLY A 1 95 ? 6.776 -5.941 -0.329 1.00 87.62 95 GLY A N 1
ATOM 761 C CA . GLY A 1 95 ? 6.610 -6.044 -1.758 1.00 87.62 95 GLY A CA 1
ATOM 762 C C . GLY A 1 95 ? 7.921 -6.154 -2.502 1.00 87.62 95 GLY A C 1
ATOM 763 O O . GLY A 1 95 ? 8.985 -5.751 -2.030 1.00 87.62 95 GLY A O 1
ATOM 764 N N . VAL A 1 96 ? 7.810 -6.744 -3.681 1.00 86.88 96 VAL A N 1
ATOM 765 C CA . VAL A 1 96 ? 8.874 -6.837 -4.667 1.00 86.88 96 VAL A CA 1
ATOM 766 C C . VAL A 1 96 ? 8.405 -6.152 -5.936 1.00 86.88 96 VAL A C 1
ATOM 768 O O . VAL A 1 96 ? 7.242 -6.254 -6.330 1.00 86.88 96 VAL A O 1
ATOM 771 N N . GLU A 1 97 ? 9.317 -5.443 -6.576 1.00 85.12 97 GLU A N 1
ATOM 772 C CA . GLU A 1 97 ? 9.091 -4.821 -7.868 1.00 85.12 97 GLU A CA 1
ATOM 773 C C . GLU A 1 97 ? 9.984 -5.481 -8.908 1.00 85.12 97 GLU A C 1
ATOM 775 O O . GLU A 1 97 ? 11.199 -5.549 -8.732 1.00 85.12 97 GLU A O 1
ATOM 780 N N . HIS A 1 98 ? 9.377 -5.921 -10.006 1.00 83.25 98 HIS A N 1
ATOM 781 C CA . HIS A 1 98 ? 10.070 -6.448 -11.169 1.00 83.25 98 HIS A CA 1
ATOM 782 C C . HIS A 1 98 ? 9.938 -5.485 -12.348 1.00 83.25 98 HIS A C 1
ATOM 784 O O . HIS A 1 98 ? 8.830 -5.137 -12.768 1.00 83.25 98 HIS A O 1
ATOM 790 N N . ARG A 1 99 ? 11.079 -5.063 -12.897 1.00 75.81 99 ARG A N 1
ATOM 791 C CA . ARG A 1 99 ? 11.146 -4.179 -14.067 1.00 75.81 99 ARG A CA 1
ATOM 792 C C . ARG A 1 99 ? 11.049 -5.025 -15.336 1.00 75.81 99 ARG A C 1
ATOM 794 O O . ARG A 1 99 ? 11.906 -5.869 -15.576 1.00 75.81 99 ARG A O 1
ATOM 801 N N . LEU A 1 100 ? 10.007 -4.814 -16.142 1.00 68.94 100 LEU A N 1
ATOM 802 C CA . LEU A 1 100 ? 9.710 -5.662 -17.309 1.00 68.94 100 LEU A CA 1
ATOM 803 C C . LEU A 1 100 ? 10.462 -5.239 -18.581 1.00 68.94 100 LEU A C 1
ATOM 805 O O . LEU A 1 100 ? 10.732 -6.073 -19.442 1.00 68.94 100 LEU A O 1
ATOM 809 N N . VAL A 1 101 ? 10.784 -3.950 -18.727 1.00 62.53 101 VAL A N 1
ATOM 810 C CA . VAL A 1 101 ? 11.401 -3.390 -19.942 1.00 62.53 101 VAL A CA 1
ATOM 811 C C . VAL A 1 101 ? 12.714 -2.700 -19.586 1.00 62.53 101 VAL A C 1
ATOM 813 O O . VAL A 1 101 ? 12.796 -1.985 -18.590 1.00 62.53 101 VAL A O 1
ATOM 816 N N . LYS A 1 102 ? 13.736 -2.881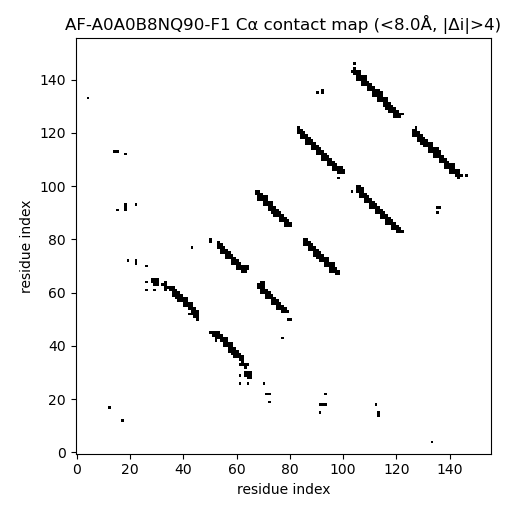 -20.432 1.00 58.72 102 LYS A N 1
ATOM 817 C CA . LYS A 1 102 ? 15.083 -2.297 -20.278 1.00 58.72 102 LYS A CA 1
ATOM 818 C C . LYS A 1 102 ? 15.089 -0.757 -20.224 1.00 58.72 102 LYS A C 1
ATOM 820 O O . LYS A 1 102 ? 16.032 -0.174 -19.709 1.00 58.72 102 LYS A O 1
ATOM 825 N N . GLU A 1 103 ? 14.034 -0.123 -20.733 1.00 58.69 103 GLU A N 1
ATOM 826 C CA . GLU A 1 103 ? 13.798 1.331 -20.730 1.00 58.69 103 GLU A CA 1
ATOM 827 C C . GLU A 1 103 ? 13.022 1.818 -19.487 1.00 58.69 103 GLU A C 1
ATOM 829 O O . GLU A 1 103 ? 12.612 2.968 -19.423 1.00 58.69 103 GLU A O 1
ATOM 834 N N . GLU A 1 104 ? 12.793 0.953 -18.490 1.00 59.81 104 GLU A N 1
ATOM 835 C CA . GLU A 1 104 ? 12.163 1.281 -17.195 1.00 59.81 104 GLU A CA 1
ATOM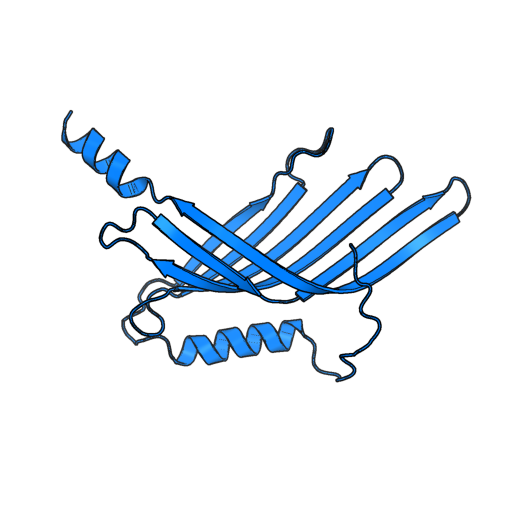 836 C C . GLU A 1 104 ? 10.734 1.854 -17.267 1.00 59.81 104 GLU A C 1
ATOM 838 O O . GLU A 1 104 ? 10.191 2.288 -16.254 1.00 59.81 104 GLU A O 1
ATOM 843 N N . VAL A 1 105 ? 10.085 1.815 -18.434 1.00 67.94 105 VAL A N 1
ATOM 844 C CA . VAL A 1 105 ? 8.766 2.435 -18.654 1.00 67.94 105 VAL A CA 1
ATOM 845 C C . VAL A 1 105 ? 7.652 1.753 -17.851 1.00 67.94 105 VAL A C 1
ATOM 847 O O . VAL A 1 105 ? 6.716 2.423 -17.416 1.00 67.94 105 VAL A O 1
ATOM 850 N N . ILE A 1 106 ? 7.747 0.433 -17.642 1.00 77.50 106 ILE A N 1
ATOM 851 C CA . ILE A 1 106 ? 6.729 -0.373 -16.952 1.00 77.50 106 ILE A CA 1
ATOM 852 C C . ILE A 1 106 ? 7.386 -1.281 -15.906 1.00 77.50 106 ILE A C 1
ATOM 854 O O . ILE A 1 106 ? 8.228 -2.125 -16.237 1.00 77.50 106 ILE A O 1
ATOM 858 N N . SER A 1 107 ? 6.925 -1.157 -14.663 1.00 79.38 107 SER A N 1
ATOM 859 C CA . SER A 1 107 ? 7.276 -2.038 -13.548 1.00 79.38 107 SER A CA 1
ATOM 860 C C . SER A 1 107 ? 6.038 -2.749 -13.008 1.00 79.38 107 SER A C 1
ATOM 862 O O . SER A 1 107 ? 4.964 -2.155 -12.893 1.00 79.38 107 SER A O 1
ATOM 864 N N . PHE A 1 108 ? 6.190 -4.018 -12.637 1.00 86.44 108 PHE A N 1
ATOM 865 C CA . PHE A 1 108 ? 5.174 -4.766 -11.904 1.00 86.44 108 PHE A CA 1
ATOM 866 C C . PHE A 1 108 ? 5.544 -4.832 -10.425 1.00 86.44 108 PHE A C 1
ATOM 868 O O . PHE A 1 108 ? 6.632 -5.277 -10.071 1.00 86.44 108 PHE A O 1
ATOM 875 N N . GLN A 1 109 ? 4.625 -4.406 -9.570 1.00 88.31 109 GLN A N 1
ATOM 876 C CA . GLN A 1 109 ? 4.767 -4.388 -8.123 1.00 88.31 109 GLN A CA 1
ATOM 877 C C . GLN A 1 109 ? 3.797 -5.383 -7.501 1.00 88.31 109 GLN A C 1
ATOM 879 O O . GLN A 1 109 ? 2.610 -5.397 -7.830 1.00 88.31 109 GLN A O 1
ATOM 884 N N . PHE A 1 110 ? 4.297 -6.209 -6.591 1.00 90.19 110 PHE A N 1
ATOM 885 C CA . PHE A 1 110 ? 3.490 -7.178 -5.866 1.00 90.19 110 PHE A CA 1
ATOM 886 C C . PHE A 1 110 ? 3.801 -7.123 -4.379 1.00 90.19 110 PHE A C 1
ATOM 888 O O . PHE A 1 110 ? 4.963 -7.140 -3.989 1.00 90.19 110 PHE A O 1
ATOM 895 N N . GLU A 1 111 ? 2.757 -7.098 -3.557 1.00 89.88 111 GLU A N 1
ATOM 896 C CA . GLU A 1 111 ? 2.818 -6.924 -2.111 1.00 89.88 111 GLU A CA 1
ATOM 897 C C . GLU A 1 111 ? 2.063 -8.033 -1.385 1.00 89.88 111 GLU A C 1
ATOM 899 O O . GLU A 1 111 ? 0.933 -8.368 -1.749 1.00 89.88 111 GLU A O 1
ATOM 904 N N . LEU A 1 112 ? 2.633 -8.512 -0.280 1.00 90.56 112 LEU A N 1
ATOM 905 C CA . LEU A 1 112 ? 1.995 -9.420 0.665 1.00 90.56 112 LEU A CA 1
ATOM 906 C C . LEU A 1 112 ? 2.229 -8.960 2.101 1.00 90.56 112 LEU A C 1
ATOM 908 O O . LEU A 1 112 ? 3.290 -8.449 2.449 1.00 90.56 112 LEU A O 1
ATOM 912 N N . GLY A 1 113 ? 1.254 -9.184 2.971 1.00 89.06 113 GLY A N 1
ATOM 913 C CA . GLY A 1 113 ? 1.404 -8.896 4.386 1.00 89.06 113 GLY A CA 1
ATOM 914 C C . GLY A 1 113 ? 0.108 -9.038 5.151 1.00 89.06 113 GLY A C 1
ATOM 915 O O . GLY A 1 113 ? -0.664 -9.972 4.933 1.00 89.06 113 GLY A O 1
ATOM 916 N N . VAL A 1 114 ? -0.114 -8.108 6.069 1.00 88.62 114 VAL A N 1
ATOM 917 C CA . VAL A 1 114 ? -1.184 -8.184 7.061 1.00 88.62 114 VAL A CA 1
ATOM 918 C C . VAL A 1 114 ? -2.023 -6.924 7.047 1.00 88.62 114 VAL A C 1
ATOM 920 O O . VAL A 1 114 ? -1.577 -5.851 6.630 1.00 88.62 114 VAL A O 1
ATOM 923 N N . ILE A 1 115 ? -3.262 -7.074 7.490 1.00 88.00 115 ILE A N 1
ATOM 924 C CA . ILE A 1 115 ? -4.198 -5.977 7.664 1.00 88.00 115 ILE A CA 1
ATOM 925 C C . ILE A 1 115 ? -4.883 -6.109 9.018 1.00 88.00 115 ILE A C 1
ATOM 927 O O . ILE A 1 115 ? -5.411 -7.165 9.354 1.00 88.00 115 ILE A O 1
ATOM 931 N N . ASP A 1 116 ? -4.875 -5.020 9.771 1.00 87.88 116 ASP A N 1
ATOM 932 C CA . ASP A 1 116 ? -5.611 -4.865 11.014 1.00 87.88 116 ASP A CA 1
ATOM 933 C C . ASP A 1 116 ? -6.846 -4.029 10.717 1.00 87.88 116 ASP A C 1
ATOM 935 O O . ASP A 1 116 ? -6.732 -2.863 10.334 1.00 87.88 116 ASP A O 1
ATOM 939 N N . TYR A 1 117 ? -8.015 -4.635 10.853 1.00 83.56 117 TYR A N 1
ATOM 940 C CA . TYR A 1 117 ? -9.309 -4.021 10.614 1.00 83.56 117 TYR A CA 1
ATOM 941 C C . TYR A 1 117 ? -9.994 -3.691 11.940 1.00 83.56 117 TYR A C 1
ATOM 943 O O . TYR A 1 117 ? -10.051 -4.520 12.847 1.00 83.56 117 TYR A O 1
ATOM 951 N N . GLU A 1 118 ? -10.547 -2.488 12.014 1.00 84.25 118 GLU A N 1
ATOM 952 C CA . GLU A 1 118 ? -11.312 -1.952 13.131 1.00 84.25 118 GLU A CA 1
ATOM 953 C C . GLU A 1 118 ? -12.549 -1.247 12.557 1.00 84.25 118 GLU A C 1
ATOM 955 O O . GLU A 1 118 ? -12.450 -0.168 11.972 1.00 84.25 118 GLU A O 1
ATOM 960 N N . GLY A 1 119 ? -13.709 -1.883 12.684 1.00 78.56 119 GLY A N 1
ATOM 961 C CA . GLY A 1 119 ? -15.000 -1.358 12.251 1.00 78.56 119 GLY A CA 1
ATOM 962 C C . GLY A 1 119 ? -15.859 -0.954 13.442 1.00 78.56 119 GLY A C 1
ATOM 963 O O . GLY A 1 119 ? -16.079 -1.744 14.361 1.00 78.56 119 GLY A O 1
ATOM 964 N N . GLU A 1 120 ? -16.381 0.266 13.424 1.00 78.44 120 GLU A N 1
ATOM 965 C CA . GLU A 1 120 ? -17.367 0.755 14.381 1.00 78.44 120 GLU A CA 1
ATOM 966 C C . GLU A 1 120 ? -18.710 0.957 13.683 1.00 78.44 120 GLU A C 1
ATOM 968 O O . GLU A 1 120 ? -18.833 1.781 12.781 1.00 78.44 120 GLU A O 1
ATOM 973 N N . ARG A 1 121 ? -19.744 0.261 14.153 1.00 73.38 121 ARG A N 1
ATOM 974 C CA . ARG A 1 121 ? -21.123 0.440 13.697 1.00 73.38 121 ARG A CA 1
ATOM 975 C C . ARG A 1 121 ? -21.927 1.132 14.781 1.00 73.38 121 ARG A C 1
ATOM 977 O O . ARG A 1 121 ? -22.090 0.594 15.883 1.00 73.38 121 ARG A O 1
ATOM 984 N N . ARG A 1 122 ? -22.425 2.337 14.502 1.00 65.31 122 ARG A N 1
ATOM 985 C CA . ARG A 1 122 ? -23.308 3.045 15.435 1.00 65.31 122 ARG A CA 1
ATOM 986 C C . ARG A 1 122 ? -24.762 2.752 15.072 1.00 65.31 122 ARG A C 1
ATOM 988 O O . ARG A 1 122 ? -25.232 3.088 13.998 1.00 65.31 122 ARG A O 1
ATOM 995 N N . PHE A 1 123 ? -25.505 2.155 15.992 1.00 61.25 123 PHE A N 1
ATOM 996 C CA . PHE A 1 123 ? -26.966 2.183 15.983 1.00 61.25 123 PHE A CA 1
ATOM 997 C C . PHE A 1 123 ? -27.450 3.284 16.932 1.00 61.25 123 PHE A C 1
ATOM 999 O O . PHE A 1 123 ? -26.747 3.636 17.878 1.00 61.25 123 PHE A O 1
ATOM 1006 N N . PHE A 1 124 ? -28.679 3.776 16.738 1.00 56.19 124 PHE A N 1
ATOM 1007 C CA . PHE A 1 124 ? -29.320 4.817 17.566 1.00 56.19 124 PHE A CA 1
ATOM 1008 C C . PHE A 1 124 ? -29.232 4.580 19.095 1.00 56.19 124 PHE A C 1
ATOM 1010 O O . PHE A 1 124 ? -29.375 5.526 19.865 1.00 56.19 124 PHE A O 1
ATOM 1017 N N . THR A 1 125 ? -28.993 3.343 19.557 1.00 57.38 125 THR A N 1
ATOM 1018 C CA . THR A 1 125 ? -28.910 2.984 20.990 1.00 57.38 125 THR A CA 1
ATOM 1019 C C . THR A 1 125 ? -27.728 2.063 21.348 1.00 57.38 125 THR A C 1
ATOM 1021 O O . THR A 1 125 ? -27.503 1.790 22.524 1.00 57.38 125 THR A O 1
ATOM 1024 N N . ARG A 1 126 ? -26.940 1.570 20.380 1.00 57.38 126 ARG A N 1
ATOM 1025 C CA . ARG A 1 126 ? -25.811 0.655 20.647 1.00 57.38 126 ARG A CA 1
ATOM 1026 C C . ARG A 1 126 ? -24.636 0.917 19.715 1.00 57.38 126 ARG A C 1
ATOM 1028 O O . ARG A 1 126 ? -24.826 1.138 18.525 1.00 57.38 126 ARG A O 1
ATOM 1035 N N . LYS A 1 127 ? -23.425 0.843 20.265 1.00 70.94 127 LYS A N 1
ATOM 1036 C CA . LYS A 1 127 ? -22.169 0.855 19.514 1.00 70.94 127 LYS A CA 1
ATOM 1037 C C . LYS A 1 127 ? -21.652 -0.580 19.436 1.00 70.94 127 LYS A C 1
ATOM 1039 O O . LYS A 1 127 ? -21.432 -1.192 20.478 1.00 70.94 127 LYS A O 1
ATOM 1044 N N . GLU A 1 128 ? -21.489 -1.110 18.229 1.00 75.12 128 GLU A N 1
ATOM 1045 C CA . GLU A 1 128 ? -20.804 -2.385 18.002 1.00 75.12 128 GLU A CA 1
ATOM 1046 C C . GLU A 1 128 ? -19.414 -2.110 17.430 1.00 75.12 128 GLU A C 1
ATOM 1048 O O . GLU A 1 128 ? -19.286 -1.428 16.414 1.00 75.12 128 GLU A O 1
ATOM 1053 N N . THR A 1 129 ? -18.383 -2.648 18.080 1.00 75.31 129 THR A N 1
ATOM 1054 C CA . THR A 1 129 ? -17.002 -2.607 17.587 1.00 75.31 129 THR A CA 1
ATOM 1055 C C . THR A 1 129 ? -16.617 -3.997 17.097 1.00 75.31 129 THR A C 1
ATOM 1057 O O . THR A 1 129 ? -16.882 -4.995 17.772 1.00 75.31 129 THR A O 1
ATOM 1060 N N . ARG A 1 130 ? -16.009 -4.075 15.913 1.00 79.06 130 ARG A N 1
ATOM 1061 C CA . ARG A 1 130 ? -15.466 -5.302 15.330 1.00 79.06 130 ARG A CA 1
ATOM 1062 C C . ARG A 1 130 ? -13.998 -5.096 15.015 1.00 79.06 130 ARG A C 1
ATOM 1064 O O . ARG A 1 130 ? -13.650 -4.203 14.255 1.00 79.06 130 ARG A O 1
ATOM 1071 N N . GLU A 1 131 ? -13.162 -5.965 15.556 1.00 82.69 131 GLU A N 1
ATOM 1072 C CA . GLU A 1 131 ? -11.722 -5.967 15.316 1.00 82.69 131 GLU A CA 1
ATOM 1073 C C . GLU A 1 131 ? -11.312 -7.298 14.689 1.00 82.69 131 GLU A C 1
ATOM 1075 O O . GLU A 1 131 ? -11.872 -8.351 15.012 1.00 82.69 131 GLU A O 1
ATOM 1080 N N . GLY A 1 132 ? -10.345 -7.264 13.778 1.00 80.19 132 GLY A N 1
ATOM 1081 C CA . GLY A 1 132 ? -9.828 -8.472 13.150 1.00 80.19 132 GLY A CA 1
ATOM 1082 C C . GLY A 1 132 ? -8.490 -8.253 12.465 1.00 80.19 132 GLY A C 1
ATOM 1083 O O . GLY A 1 132 ? -8.283 -7.243 11.801 1.00 80.19 132 GLY A O 1
ATOM 1084 N N . VAL A 1 133 ? -7.602 -9.234 12.596 1.00 83.81 133 VAL A N 1
ATOM 1085 C CA . VAL A 1 133 ? -6.329 -9.290 11.870 1.00 83.81 133 VAL A CA 1
ATOM 1086 C C . VAL A 1 133 ? -6.464 -10.301 10.739 1.00 83.81 133 VAL A C 1
ATOM 1088 O O . VAL A 1 133 ? -7.008 -11.389 10.938 1.00 83.81 133 VAL A O 1
ATOM 1091 N N . GLY A 1 134 ? -5.983 -9.950 9.552 1.00 83.31 134 GLY A N 1
ATOM 1092 C CA . GLY A 1 134 ? -6.069 -10.799 8.371 1.00 83.31 134 GLY A CA 1
ATOM 1093 C C . GLY A 1 134 ? -4.867 -10.683 7.445 1.00 83.31 134 GLY A C 1
ATOM 1094 O O . GLY A 1 134 ? -3.965 -9.870 7.636 1.00 83.31 134 GLY A O 1
ATOM 1095 N N . PHE A 1 135 ? -4.881 -11.515 6.408 1.00 86.75 135 PHE A N 1
ATOM 1096 C CA . PHE A 1 135 ? -3.902 -11.483 5.328 1.00 86.75 135 PHE A CA 1
ATOM 1097 C C . PHE A 1 135 ? -4.240 -10.387 4.312 1.00 86.75 135 PHE A C 1
ATOM 1099 O O . PHE A 1 135 ? -5.407 -10.140 4.005 1.00 86.75 135 PHE A O 1
ATOM 1106 N N . SER A 1 136 ? -3.213 -9.745 3.763 1.00 86.00 136 SER A N 1
ATOM 1107 C CA . SER A 1 136 ? -3.336 -8.671 2.784 1.00 86.00 136 SER A CA 1
ATOM 1108 C C . SER A 1 136 ? -2.431 -8.938 1.590 1.00 86.00 136 SER A C 1
ATOM 1110 O O . SER A 1 136 ? -1.265 -9.273 1.762 1.00 86.00 136 SER A O 1
ATOM 1112 N N . SER A 1 137 ? -2.953 -8.747 0.381 1.00 90.06 137 SER A N 1
ATOM 1113 C CA . SER A 1 137 ? -2.169 -8.797 -0.854 1.00 90.06 137 SER A CA 1
ATOM 1114 C C . SER A 1 137 ? -2.566 -7.646 -1.770 1.00 90.06 137 SER A C 1
ATOM 1116 O O . SER A 1 137 ? -3.713 -7.190 -1.731 1.00 90.06 137 SER A O 1
ATOM 1118 N N . ALA A 1 138 ? -1.622 -7.150 -2.561 1.00 87.12 138 ALA A N 1
ATOM 1119 C CA . ALA A 1 138 ? -1.887 -6.153 -3.588 1.00 87.12 138 ALA A CA 1
ATOM 1120 C C . ALA A 1 138 ? -0.927 -6.312 -4.765 1.00 87.12 138 ALA A C 1
ATOM 1122 O O . ALA A 1 138 ? 0.185 -6.807 -4.616 1.00 87.12 138 ALA A O 1
ATOM 1123 N N . GLY A 1 139 ? -1.377 -5.881 -5.938 1.00 88.62 139 GLY A N 1
ATOM 1124 C CA . GLY A 1 139 ? -0.553 -5.783 -7.131 1.00 88.62 139 GLY A CA 1
ATOM 1125 C C . GLY A 1 139 ? -0.790 -4.440 -7.803 1.00 88.62 139 GLY A C 1
ATOM 1126 O O . GLY A 1 139 ? -1.923 -3.954 -7.826 1.00 88.62 139 GLY A O 1
ATOM 1127 N N . ALA A 1 140 ? 0.271 -3.848 -8.332 1.00 84.88 140 ALA A N 1
ATOM 1128 C CA . ALA A 1 140 ? 0.228 -2.589 -9.051 1.00 84.88 140 ALA A CA 1
ATOM 1129 C C . ALA A 1 140 ? 1.102 -2.660 -10.306 1.00 84.88 140 ALA A C 1
ATOM 1131 O O . ALA A 1 140 ? 2.117 -3.355 -10.350 1.00 84.88 140 ALA A O 1
ATOM 1132 N N . VAL A 1 141 ? 0.693 -1.923 -11.335 1.00 84.19 141 VAL A N 1
ATOM 1133 C CA . VAL A 1 141 ? 1.516 -1.655 -12.514 1.00 84.19 141 VAL A CA 1
ATOM 1134 C C . VAL A 1 141 ? 1.930 -0.196 -12.427 1.00 84.19 141 VAL A C 1
ATOM 1136 O O . VAL A 1 141 ? 1.073 0.686 -12.375 1.00 84.19 141 VAL A O 1
ATOM 1139 N N . VAL A 1 142 ? 3.233 0.050 -12.372 1.00 80.38 142 VAL A N 1
ATOM 1140 C CA . VAL A 1 142 ? 3.805 1.390 -12.258 1.00 80.38 142 VAL A CA 1
ATOM 1141 C C . VAL A 1 142 ? 4.324 1.819 -13.620 1.00 80.38 142 VAL A C 1
ATOM 1143 O O . VAL A 1 142 ? 5.083 1.092 -14.261 1.00 80.38 142 VAL A O 1
ATOM 1146 N N . PHE A 1 143 ? 3.902 3.007 -14.048 1.00 78.00 143 PHE A N 1
ATOM 1147 C CA . PHE A 1 143 ? 4.341 3.636 -15.287 1.00 78.00 143 PHE A CA 1
ATOM 1148 C C . PHE A 1 143 ? 5.302 4.777 -14.962 1.00 78.00 143 PHE A C 1
ATOM 1150 O O . PHE A 1 143 ? 4.913 5.756 -14.322 1.00 78.00 143 PHE A O 1
ATOM 1157 N N . ASN A 1 144 ? 6.549 4.669 -15.415 1.00 72.00 144 ASN A N 1
ATOM 1158 C CA . ASN A 1 144 ? 7.547 5.718 -15.227 1.00 72.00 144 ASN A CA 1
ATOM 1159 C C . ASN A 1 144 ? 7.557 6.646 -16.446 1.00 72.00 144 ASN A C 1
ATOM 1161 O O . ASN A 1 144 ? 8.102 6.316 -17.496 1.00 72.00 144 ASN A O 1
ATOM 1165 N N . PHE A 1 145 ? 6.975 7.838 -16.305 1.00 67.69 145 PHE A N 1
ATOM 1166 C CA . PHE A 1 145 ? 6.920 8.834 -17.387 1.00 67.69 145 PHE A CA 1
ATOM 1167 C C . PHE A 1 145 ? 8.155 9.748 -17.463 1.00 67.69 145 PHE A C 1
ATOM 1169 O O . PHE A 1 145 ? 8.252 10.582 -18.364 1.00 67.69 145 PHE A O 1
ATOM 1176 N N . THR A 1 146 ? 9.115 9.600 -16.547 1.00 61.31 146 THR A N 1
ATOM 1177 C CA . THR A 1 146 ? 10.273 10.499 -16.420 1.00 61.31 146 THR A CA 1
ATOM 1178 C C . THR A 1 146 ? 11.140 10.544 -17.684 1.00 61.31 146 THR A C 1
ATOM 1180 O O . THR A 1 146 ? 11.549 11.627 -18.091 1.00 61.31 146 THR A O 1
ATOM 1183 N N . GLN A 1 147 ? 11.377 9.417 -18.368 1.00 52.97 147 GLN A N 1
ATOM 1184 C CA . GLN A 1 147 ? 12.157 9.422 -19.618 1.00 52.97 147 GLN A CA 1
ATOM 1185 C C . GLN A 1 147 ? 11.384 10.030 -20.804 1.00 52.97 147 GLN A C 1
ATOM 1187 O O . GLN A 1 147 ? 11.971 10.747 -21.615 1.00 52.97 147 GLN A O 1
ATOM 1192 N N . ALA A 1 148 ? 10.064 9.827 -20.877 1.00 52.78 148 ALA A N 1
ATOM 1193 C CA . ALA A 1 148 ? 9.236 10.362 -21.961 1.00 52.78 148 ALA A CA 1
ATOM 1194 C C . ALA A 1 148 ? 9.190 11.902 -21.945 1.00 52.78 148 ALA A C 1
ATOM 1196 O O . ALA A 1 148 ? 9.329 12.542 -22.986 1.00 52.78 148 ALA A O 1
ATOM 1197 N N . LEU A 1 149 ? 9.081 12.506 -20.759 1.00 50.72 149 LEU A N 1
ATOM 1198 C CA . LEU A 1 149 ? 9.031 13.964 -20.595 1.00 50.72 149 LEU A CA 1
ATOM 1199 C C . LEU A 1 149 ? 10.379 14.641 -20.891 1.00 50.72 149 LEU A C 1
ATOM 1201 O O . LEU A 1 149 ? 10.412 15.695 -21.522 1.00 50.72 149 LEU A O 1
ATOM 1205 N N . VAL A 1 150 ? 11.494 14.010 -20.509 1.00 52.09 150 VAL A N 1
ATOM 1206 C CA . VAL A 1 150 ? 12.848 14.506 -20.818 1.00 52.09 150 VAL A CA 1
ATOM 1207 C C . VAL A 1 150 ? 13.145 14.416 -22.319 1.00 52.09 150 VAL A C 1
ATOM 1209 O O . VAL A 1 150 ? 13.719 15.344 -22.882 1.00 52.09 150 VAL A O 1
ATOM 1212 N N . SER A 1 151 ? 12.696 13.353 -22.997 1.00 49.53 151 SER A N 1
ATOM 1213 C CA . SER A 1 151 ? 12.873 13.207 -24.450 1.00 49.53 151 SER A CA 1
ATOM 1214 C C . SER A 1 151 ? 12.064 14.220 -25.276 1.00 49.53 151 SER A C 1
ATOM 1216 O O . SER A 1 151 ? 12.52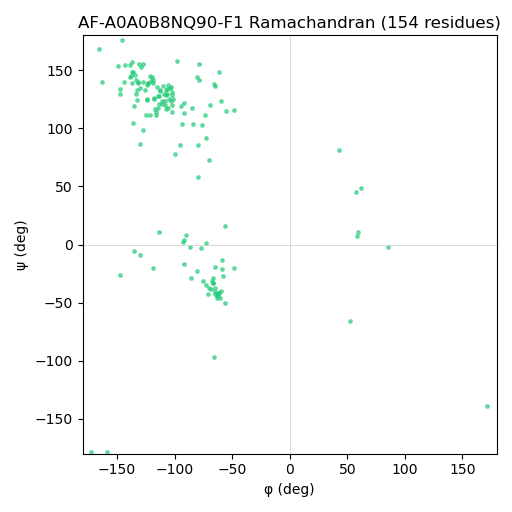7 14.657 -26.326 1.00 49.53 151 SER A O 1
ATOM 1218 N N . GLY A 1 152 ? 10.896 14.651 -24.781 1.00 49.94 152 GLY A N 1
ATOM 1219 C CA . GLY A 1 152 ? 10.096 15.707 -25.410 1.00 49.94 152 GLY A CA 1
ATOM 1220 C C . GLY A 1 152 ? 10.663 17.114 -25.200 1.00 49.94 152 GLY A C 1
ATOM 1221 O O . GLY A 1 152 ? 10.531 17.959 -26.079 1.00 49.94 152 GLY A O 1
ATOM 1222 N N . LEU A 1 153 ? 11.334 17.365 -24.069 1.00 48.84 153 LEU A N 1
ATOM 1223 C CA . LEU A 1 153 ? 11.959 18.661 -23.777 1.00 48.84 153 LEU A CA 1
ATOM 1224 C C . LEU A 1 153 ? 13.319 18.847 -24.473 1.00 48.84 153 LEU A C 1
ATOM 1226 O O . LEU A 1 153 ? 13.740 19.975 -24.690 1.00 48.84 153 LEU A O 1
ATOM 1230 N N . ALA A 1 154 ? 14.003 17.758 -24.838 1.00 50.44 154 ALA A N 1
ATOM 1231 C CA . ALA A 1 154 ? 15.263 17.796 -25.588 1.00 50.44 154 ALA A CA 1
ATOM 1232 C C . ALA A 1 154 ? 15.083 18.083 -27.098 1.00 50.44 154 ALA A C 1
ATOM 1234 O O . ALA A 1 154 ? 16.070 18.176 -27.825 1.00 50.44 154 ALA A O 1
ATOM 1235 N N . LEU A 1 155 ? 13.834 18.199 -27.567 1.00 47.69 155 LEU A N 1
ATOM 1236 C CA . LEU A 1 155 ? 13.452 18.468 -28.959 1.00 47.69 155 LEU A CA 1
ATOM 1237 C C . LEU A 1 155 ? 12.772 19.842 -29.159 1.00 47.69 155 LEU A C 1
ATOM 1239 O O . LEU A 1 155 ? 12.247 20.092 -30.246 1.00 47.69 155 LEU A O 1
ATOM 1243 N N . MET A 1 156 ? 12.788 20.725 -28.151 1.00 42.69 156 MET A N 1
ATOM 1244 C CA . MET A 1 156 ? 12.359 22.133 -28.263 1.00 42.69 156 MET A CA 1
ATOM 1245 C C . MET A 1 156 ? 13.531 23.101 -28.141 1.00 42.69 156 MET A C 1
ATOM 1247 O O . MET A 1 156 ? 14.441 22.831 -27.327 1.00 42.69 156 MET A O 1
#

Foldseek 3Di:
DDPPPPDDDPDPDDQLVVLVVVLVVLVVQADPPQPDFDKDKDFDADPDPPDGGQWIKIKTWTPRRPNFKIKIWIWIKGWDDDPQKIKIKIWIWIKIKGQDDPVSQKIKIKIKGKMWIWMWGDDPPDIDIDIDMDIDIDIDIDGDCPVVVVVVVVVD

Sequence (156 aa):
MFFSMSRIFNSDVDMRALLLLCFVSLSCFANQDSKFLHLSPEIKAGPQYGTGITGWGMQLGLADVYQTNSLYFNGGQVKYEFLTDTDKWKFYRLGVEHRLVKEEVISFQFELGVIDYEGERRFFTRKETREGVGFSSAGAVVFNFTQALVSGLALM

Radius of gyration: 19.31 Å; Cα contacts (8 Å, |Δi|>4): 298; chains: 1; bounding box: 56×42×50 Å

Mean predicted aligned error: 12.33 Å

Solvent-accessible surface area (backbone atoms only — not comparable to full-atom values): 8836 Å² total; per-residue (Å²): 134,85,79,83,71,76,87,80,84,87,58,100,63,56,68,66,58,50,52,51,49,50,51,55,59,56,54,72,63,36,47,98,78,42,86,44,78,44,77,45,82,40,76,41,67,56,101,50,91,93,48,63,79,32,27,45,35,39,34,44,32,38,41,47,32,79,88,62,25,32,41,32,39,39,38,34,42,36,52,45,78,55,102,52,36,40,40,36,36,39,38,45,28,47,30,45,33,43,62,78,43,100,81,55,43,41,31,44,35,42,32,42,41,36,31,44,38,41,37,38,41,56,50,102,88,47,78,48,78,47,74,49,70,45,82,35,75,50,75,50,78,46,74,50,60,69,65,60,56,53,59,59,58,74,74,110

Nearest PDB structures (foldseek):
  7dsb-assembly1_A  TM=3.767E-01  e=3.356E-01  Gallus gallus
  2qom-assembly1_A  TM=5.936E-01  e=2.544E+00  Escherichia coli O157:H7
  4qky-assembly1_A  TM=3.883E-01  e=1.594E+00  Bordetella pertussis Tohama I
  7vcf-assembly1_F  TM=1.603E-01  e=1.364E+00  Chlamydomonas reinhardtii

Secondary structure (DSSP, 8-state):
------S---SSS-HHHHHHHHHHHHHTTB-TT---EEEEEEEEE---TT-SEEEEEEEEEEEEETTTEEEEEEEEEEEEEETTEEEEEEEEEEEEEEE-STTSSEEEEEEEEEEEEEEEEEETTEEEEEEEEEEEEEEEEEE--HHHHHHHHTT-

=== Feature glossary ===
Each block in this record encodes a different view of the same protein. In brief:

Predicted aligned error. PAE(i, j) answers: if I align the predicted and true structures on residue i, how far off (in Å) do I expect residue j to be? A block-diagonal PAE matrix with low values on the blocks and high values off-diagonal is the signature of a multi-domain protein with confidently predicted domains but uncertain inter-domain orientation.

Contact-map, Ramachandran, and PAE plots. Plot images: a contact map (which residues are close in 3D, as an N×N binary image), a Ramachandran scatter (backbone torsion angles, revealing secondary-structure composition at a glance), and — for AlphaFold structures — a PAE heatmap (pairwise prediction confidence).

Backbone torsions (φ/ψ). φ (phi) and ψ (psi) are the two rotatable backbone dihedrals per residue: φ is the C(i-1)–N–Cα–C torsion, ψ is the N–Cα–C–N(i+1) torsion, both in degrees on (−180°, 180°]. α-helical residues cluster near (−60°, −45°); β-strand residues near (−120°, +130°). A Ramachandran plot is simply a scatter of (φ, ψ) for every residue.

Foldseek 3Di. A 3Di character summarizes, for each residue, the relative orientation of the Cα frame of its nearest spatial neighbor. Because it encodes fold topology rather than chemistry, 3Di alignments detect remote structural similarity that sequence alignment misses.

Radius of gyration, Cα contacts, bounding box. Three whole-structure scalars: the radius of gyration (RMS distance of Cα from centroid, in Å), the count of Cα–Cα contacts (pairs closer than 8 Å and separated by more than four residues in sequence — i.e. tertiary, not local, contacts), and the bounding-box dimensions. Together they distinguish compact globular folds from extended fibres or disordered chains.

Sequence. Sequence gives the chain of amino acids in standard one-letter code (A=alanine, C=cysteine, …, Y=tyrosine), read N→C. It is the only feature that is directly encoded by the gene; all structural features are derived from the folded form of this sequence.

mmCIF coordinates. Atomic coordinates in PDBx/mmCIF format — the same representation the Protein Data Bank distributes. Each line of the _atom_site loop places one backbone atom in Cartesian space (units: ångströms, origin: arbitrary).

Secondary structure (3-state, P-SEA). Three-state secondary structure (P-SEA) collapses the eight DSSP classes into helix (a), strand (b), and coil (c). P-SEA assigns these from Cα geometry alone — distances and angles — without requiring backbone oxygens, so it works on any Cα trace.

InterPro / GO / CATH / organism. Functional annotations link the protein to curated databases. InterPro entries identify conserved domains and families by matching the sequence against member-database signatures (Pfam, PROSITE, CDD, …). Gene Ontology (GO) terms describe molecular function, biological process, and cellular component in a controlled vocabulary. CATH places the structure in a hierarchical fold classification (Class/Architecture/Topology/Homologous-superfamily). The organism is the source species.

B-factor. B-factor (Debye–Waller factor) reflects atomic displacement in the crystal lattice. It is an experimental observable (units Å²), not a prediction; low values mean the atom is pinned down, high values mean it moves or is heterogeneous across the crystal.

Rendered structure images. Structure images are PyMOL renders from six orthogonal camera directions. Cartoon representation draws helices as coils and strands as arrows; sticks shows the backbone as bonds; surface shows the solvent-excluded envelope. Rainbow coloring maps sequence position to hue (blue→red, N→C); chain coloring assigns a distinct color per polypeptide.

Solvent-accessible surface area. Solvent-accessible surface area (SASA) is the area in Å² traced out by the centre of a 1.4 Å probe sphere (a water molecule) rolled over the protein's van der Waals surface (Shrake–Rupley / Lee–Richards construction). Buried residues have near-zero SASA; fully exposed residues can exceed 200 Å². The total SASA scales roughly with the number of surface residues.

Secondary structure (8-state, DSSP). The SS8 string is DSSP's per-residue secondary-structure call. α-helix (H) means an i→i+4 H-bond ladder; β-strand (E) means the residue participates in a β-sheet; 3₁₀ (G) and π (I) are tighter and wider helices; T/S are turns/bends; '-' is loop.

pLDDT. For AlphaFold models, the B-factor field carries pLDDT — the model's own estimate of local accuracy on a 0–100 scale. Regions with pLDDT<50 should be treated as essentially unmodeled; they often correspond to intrinsically disordered segments.

Nearest PDB structures. Nearest PDB neighbors are the top structural matches found by Foldseek when searching this structure against the entire Protein Data Bank. Each hit reports a TM-score (0 to 1; >0.5 almost always implies the same fold) and an E-value. These are *structural* homologs — they may share no detectable sequence similarity.